Protein AF-A0A661KG95-F1 (afdb_monomer_lite)

pLDDT: mean 93.82, std 5.3, range [72.25, 98.12]

Foldseek 3Di:
DDWDWDDDVVDFIEIEAEDDLPHDPVSVVVSVVCQVPVDCVVGVKYWYQDNVVRDIDID

Secondary structure (DSSP, 8-state):
-EEEEEE-TTS-EEEEEEE-TT--HHHHHHHHHHHHH--TTT-SEEEEEETTTTEEEE-

Structure (mmCIF, N/CA/C/O backbone):
data_AF-A0A661KG95-F1
#
_entry.id   AF-A0A661KG95-F1
#
loop_
_atom_site.group_PDB
_atom_site.id
_atom_site.type_symbol
_atom_site.label_atom_id
_atom_site.label_alt_id
_atom_site.label_comp_id
_atom_site.label_asym_id
_atom_site.label_entity_id
_atom_site.label_seq_id
_atom_site.pdbx_PDB_ins_code
_atom_site.Cartn_x
_atom_site.Cartn_y
_atom_site.Cartn_z
_atom_site.occupancy
_atom_site.B_iso_or_equiv
_atom_site.auth_seq_id
_atom_site.auth_comp_id
_atom_site.auth_asym_id
_atom_site.auth_atom_id
_atom_site.pdbx_PDB_model_num
ATOM 1 N N . ALA A 1 1 ? 0.593 6.720 6.147 1.00 86.75 1 ALA A N 1
ATOM 2 C CA . ALA A 1 1 ? 1.058 5.456 5.531 1.00 86.75 1 ALA A CA 1
ATOM 3 C C . ALA A 1 1 ? 2.529 5.598 5.153 1.00 86.75 1 ALA A C 1
ATOM 5 O O . ALA A 1 1 ? 3.014 6.723 5.132 1.00 86.75 1 ALA A O 1
ATOM 6 N N . LEU A 1 2 ? 3.220 4.496 4.857 1.00 94.69 2 LEU A N 1
ATOM 7 C CA . LEU A 1 2 ? 4.589 4.485 4.330 1.00 94.69 2 LEU A CA 1
ATOM 8 C C . LEU A 1 2 ? 4.593 3.832 2.942 1.00 94.69 2 LEU A C 1
ATOM 10 O O . LEU A 1 2 ? 3.968 2.787 2.769 1.00 94.69 2 LEU A O 1
ATOM 14 N N . ARG A 1 3 ? 5.301 4.430 1.980 1.00 95.69 3 ARG A N 1
ATOM 15 C CA . ARG A 1 3 ? 5.562 3.852 0.656 1.00 95.69 3 ARG A CA 1
ATOM 16 C C . ARG A 1 3 ? 7.058 3.590 0.523 1.00 95.69 3 ARG A C 1
ATOM 18 O O . ARG A 1 3 ? 7.859 4.471 0.813 1.00 95.69 3 ARG A O 1
ATOM 25 N N . ILE A 1 4 ? 7.408 2.387 0.090 1.00 95.62 4 ILE A N 1
ATOM 26 C CA . ILE A 1 4 ? 8.780 1.936 -0.125 1.00 95.62 4 ILE A CA 1
ATOM 27 C C . ILE A 1 4 ? 8.919 1.623 -1.610 1.00 95.62 4 ILE A C 1
ATOM 29 O O . ILE A 1 4 ? 8.244 0.733 -2.123 1.00 95.62 4 ILE A O 1
ATOM 33 N N . ASP A 1 5 ? 9.786 2.368 -2.280 1.00 94.25 5 ASP A N 1
ATOM 34 C CA . ASP A 1 5 ? 10.232 2.094 -3.641 1.00 94.25 5 ASP A CA 1
ATOM 35 C C . ASP A 1 5 ? 11.613 1.450 -3.546 1.00 94.25 5 ASP A C 1
ATOM 37 O O . ASP A 1 5 ? 12.521 2.018 -2.935 1.00 94.25 5 ASP A O 1
ATOM 41 N N . SER A 1 6 ? 11.754 0.235 -4.065 1.00 93.62 6 SER A N 1
ATOM 42 C CA . SER A 1 6 ? 13.016 -0.493 -4.001 1.00 93.62 6 SER A CA 1
ATOM 43 C C . SER A 1 6 ? 13.316 -1.141 -5.338 1.00 93.62 6 SER A C 1
ATOM 45 O O . SER A 1 6 ? 12.470 -1.809 -5.928 1.00 93.62 6 SER A O 1
ATOM 47 N N . GLN A 1 7 ? 14.547 -0.962 -5.801 1.00 93.44 7 GLN A N 1
ATOM 48 C CA . GLN A 1 7 ? 15.046 -1.567 -7.020 1.00 93.44 7 GLN A CA 1
ATOM 49 C C . GLN A 1 7 ? 16.373 -2.250 -6.718 1.00 93.44 7 GLN A C 1
ATOM 51 O O . GLN A 1 7 ? 17.309 -1.619 -6.226 1.00 93.44 7 GLN A O 1
ATOM 56 N N . ALA A 1 8 ? 16.465 -3.542 -7.018 1.00 86.38 8 ALA A N 1
ATOM 57 C CA . ALA A 1 8 ? 17.760 -4.208 -7.047 1.00 86.38 8 ALA A CA 1
ATOM 58 C C . ALA A 1 8 ? 18.508 -3.775 -8.317 1.00 86.38 8 ALA A C 1
ATOM 60 O O . ALA A 1 8 ? 17.891 -3.644 -9.374 1.00 86.38 8 ALA A O 1
ATOM 61 N N . LEU A 1 9 ? 19.822 -3.552 -8.221 1.00 84.38 9 LEU A N 1
ATOM 62 C CA . LEU A 1 9 ? 20.645 -3.023 -9.314 1.00 84.38 9 LEU A CA 1
ATOM 63 C C . LEU A 1 9 ? 20.393 -3.796 -10.629 1.00 84.38 9 LEU A C 1
ATOM 65 O O . LEU A 1 9 ? 20.661 -4.995 -10.706 1.00 84.38 9 LEU A O 1
ATOM 69 N N . GLY A 1 10 ? 19.826 -3.116 -11.633 1.00 72.25 10 GLY A N 1
ATOM 70 C CA . GLY A 1 10 ? 19.512 -3.686 -12.952 1.00 72.25 10 GLY A CA 1
ATOM 71 C C . GLY A 1 10 ? 18.412 -4.759 -12.979 1.00 72.25 10 GLY A C 1
ATOM 72 O O . GLY A 1 10 ? 18.336 -5.525 -13.936 1.00 72.25 10 GLY A O 1
ATOM 73 N N . ARG A 1 11 ? 17.592 -4.872 -11.931 1.00 82.00 11 ARG A N 1
ATOM 74 C CA . ARG A 1 11 ? 16.583 -5.929 -11.764 1.00 82.00 11 ARG A CA 1
ATOM 75 C C . ARG A 1 11 ? 15.208 -5.342 -11.434 1.00 82.00 11 ARG A C 1
ATOM 77 O O . ARG A 1 11 ? 14.959 -4.146 -11.584 1.00 82.00 11 ARG A O 1
ATOM 84 N N . LYS A 1 12 ? 14.327 -6.236 -10.982 1.00 87.75 12 LYS A N 1
ATOM 85 C CA . LYS A 1 12 ? 12.946 -5.968 -10.608 1.00 87.75 12 LYS A CA 1
ATOM 86 C C . LYS A 1 12 ? 12.834 -4.808 -9.618 1.00 87.75 12 LYS A C 1
ATOM 88 O O . LYS A 1 12 ? 13.571 -4.752 -8.627 1.00 87.75 12 LYS A O 1
ATOM 93 N N . ARG A 1 13 ? 11.883 -3.919 -9.882 1.00 92.94 13 ARG A N 1
ATOM 94 C CA . ARG A 1 13 ? 11.490 -2.805 -9.023 1.00 92.94 13 ARG A CA 1
ATOM 95 C C . ARG A 1 13 ? 10.200 -3.159 -8.300 1.00 92.94 13 ARG A C 1
ATOM 97 O O . ARG A 1 13 ? 9.267 -3.690 -8.895 1.00 92.94 13 ARG A O 1
ATOM 104 N N . ILE A 1 14 ? 10.132 -2.849 -7.015 1.00 94.62 14 ILE A N 1
ATOM 105 C CA . ILE A 1 14 ? 8.959 -3.107 -6.186 1.00 94.62 14 ILE A CA 1
ATOM 106 C C . ILE A 1 14 ? 8.430 -1.816 -5.573 1.00 94.62 14 ILE A C 1
ATOM 108 O O . ILE A 1 14 ? 9.192 -0.909 -5.238 1.00 94.62 14 ILE A O 1
ATOM 112 N N . CYS A 1 15 ? 7.115 -1.766 -5.382 1.00 96.12 15 CYS A N 1
ATOM 113 C CA . CYS A 1 15 ? 6.448 -0.751 -4.578 1.00 96.12 15 CYS A CA 1
ATOM 114 C C . CYS A 1 15 ? 5.737 -1.442 -3.414 1.00 96.12 15 CYS A C 1
ATOM 116 O O . CYS A 1 15 ? 4.805 -2.212 -3.625 1.00 96.12 15 CYS A O 1
ATOM 118 N N . ALA A 1 16 ? 6.148 -1.182 -2.178 1.00 96.88 16 ALA A N 1
ATOM 119 C CA . ALA A 1 16 ? 5.469 -1.703 -0.997 1.00 96.88 16 ALA A CA 1
ATOM 120 C C . ALA A 1 16 ? 4.807 -0.568 -0.215 1.00 96.88 16 ALA A C 1
ATOM 122 O O . ALA A 1 16 ? 5.455 0.404 0.169 1.00 96.88 16 ALA A O 1
ATOM 123 N N . VAL A 1 17 ? 3.512 -0.707 0.057 1.00 97.75 17 VAL A N 1
ATOM 124 C CA . VAL A 1 17 ? 2.734 0.229 0.865 1.00 97.75 17 VAL A CA 1
ATOM 125 C C . VAL A 1 17 ? 2.393 -0.407 2.204 1.00 97.75 17 VAL A C 1
ATOM 127 O O . VAL A 1 17 ? 1.819 -1.493 2.271 1.00 97.75 17 VAL A O 1
ATOM 130 N N . VAL A 1 18 ? 2.717 0.294 3.289 1.00 97.94 18 VAL A N 1
ATOM 131 C CA . VAL A 1 18 ? 2.440 -0.138 4.661 1.00 97.94 18 VAL A CA 1
ATOM 132 C C . VAL A 1 18 ? 1.506 0.860 5.340 1.00 97.94 18 VAL A C 1
ATOM 134 O O . VAL A 1 18 ? 1.821 2.044 5.501 1.00 97.94 18 VAL A O 1
ATOM 137 N N . ILE A 1 19 ? 0.357 0.362 5.789 1.00 98.06 19 ILE A N 1
ATOM 138 C CA . ILE A 1 19 ? -0.593 1.062 6.652 1.00 98.06 19 ILE A CA 1
ATOM 139 C C . ILE A 1 19 ? -0.438 0.472 8.071 1.00 98.06 19 ILE A C 1
ATOM 141 O O . ILE A 1 19 ? -0.784 -0.692 8.302 1.00 98.06 19 ILE A O 1
ATOM 145 N N . PRO A 1 20 ? 0.118 1.234 9.035 1.00 97.00 20 PRO A N 1
ATOM 146 C CA . PRO A 1 20 ? 0.329 0.762 10.405 1.00 97.00 20 PRO A CA 1
ATOM 147 C C . PRO A 1 20 ? -0.970 0.434 11.150 1.00 97.00 20 PRO A C 1
ATOM 149 O O . PRO A 1 20 ? -2.021 0.995 10.865 1.00 97.00 20 PRO A O 1
ATOM 152 N N . ARG A 1 21 ? -0.877 -0.402 12.193 1.00 96.38 21 ARG A N 1
ATOM 153 C CA . ARG A 1 21 ? -2.033 -0.917 12.958 1.00 96.38 21 ARG A CA 1
ATOM 154 C C . ARG A 1 21 ? -2.908 0.164 13.615 1.00 96.38 21 ARG A C 1
ATOM 156 O O . ARG A 1 21 ? -4.071 -0.095 13.883 1.00 96.38 21 ARG A O 1
ATOM 163 N N . LYS A 1 22 ? -2.356 1.351 13.889 1.00 96.44 22 LYS A N 1
ATOM 164 C CA . LYS A 1 22 ? -3.071 2.503 14.476 1.00 96.44 22 LYS A CA 1
ATOM 165 C C . LYS A 1 22 ? -3.236 3.666 13.4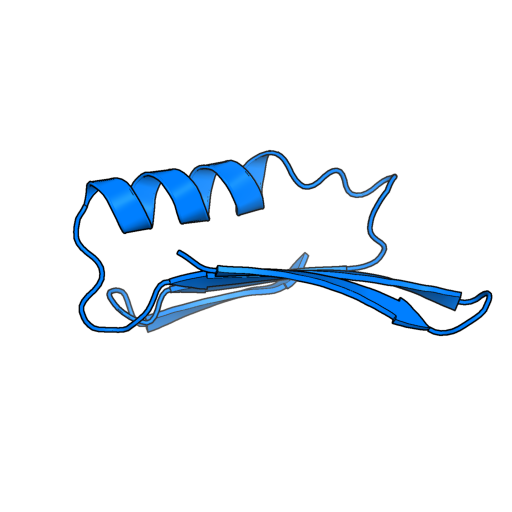85 1.00 96.44 22 LYS A C 1
ATOM 167 O O . LYS A 1 22 ? -3.330 4.817 13.896 1.00 96.44 22 LYS A O 1
ATOM 172 N N . ALA A 1 23 ? -3.191 3.392 12.182 1.00 96.38 23 ALA A N 1
ATOM 173 C CA . ALA A 1 23 ? -3.375 4.425 11.172 1.00 96.38 23 ALA A CA 1
ATOM 174 C C . ALA A 1 23 ? -4.792 5.018 11.249 1.00 96.38 23 ALA A C 1
ATOM 176 O O . ALA A 1 23 ? -5.775 4.280 11.269 1.00 96.38 23 ALA A O 1
ATOM 177 N N . CYS A 1 24 ? -4.889 6.348 11.246 1.00 96.94 24 CYS A N 1
ATOM 178 C CA . CYS A 1 24 ? -6.160 7.046 11.075 1.00 96.94 24 CYS A CA 1
ATOM 179 C C . CYS A 1 24 ? -6.715 6.853 9.653 1.00 96.94 24 CYS A C 1
ATOM 181 O O . CYS A 1 24 ? -5.994 6.446 8.736 1.00 96.94 24 CYS A O 1
ATOM 183 N N . ASP A 1 25 ? -7.987 7.194 9.452 1.00 96.38 25 ASP A N 1
ATOM 184 C CA . ASP A 1 25 ? -8.676 7.025 8.168 1.00 96.38 25 ASP A CA 1
ATOM 185 C C . ASP A 1 25 ? -7.977 7.753 7.004 1.00 96.38 25 ASP A C 1
ATOM 187 O O . ASP A 1 25 ? -7.791 7.184 5.929 1.00 96.38 25 ASP A O 1
ATOM 191 N N . SER A 1 26 ? -7.464 8.967 7.231 1.00 97.12 26 SER A N 1
ATOM 192 C CA . SER A 1 26 ? -6.703 9.701 6.210 1.00 97.12 26 SER A CA 1
ATOM 193 C C . SER A 1 26 ? -5.413 8.973 5.817 1.00 97.12 26 SER A C 1
ATOM 195 O O . SER A 1 26 ? -5.103 8.844 4.633 1.00 97.12 26 SER A O 1
ATOM 197 N N . CYS A 1 27 ? -4.689 8.411 6.790 1.00 96.00 27 CYS A N 1
ATOM 198 C CA . CYS A 1 27 ? -3.509 7.591 6.526 1.00 96.00 27 CYS A CA 1
ATOM 199 C C . CYS A 1 27 ? -3.848 6.323 5.740 1.00 96.00 27 CYS A C 1
ATOM 201 O O . CYS A 1 27 ? -3.039 5.907 4.909 1.00 96.00 27 CYS A O 1
ATOM 203 N N . ARG A 1 28 ? -5.008 5.711 6.001 1.00 97.00 28 ARG A N 1
ATOM 204 C CA . ARG A 1 28 ? -5.483 4.539 5.258 1.00 97.00 28 ARG A CA 1
ATOM 205 C C . ARG A 1 28 ? -5.795 4.908 3.814 1.00 97.00 28 ARG A C 1
ATOM 207 O O . ARG A 1 28 ? -5.247 4.278 2.918 1.00 97.00 28 ARG A O 1
ATOM 214 N N . LYS A 1 29 ? -6.581 5.967 3.592 1.00 97.75 29 LYS A N 1
ATOM 215 C CA . LYS A 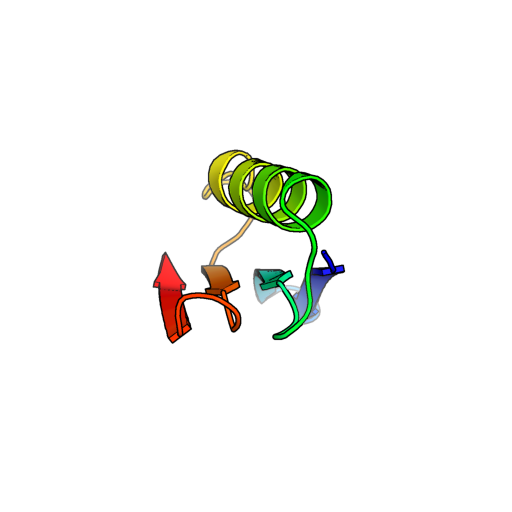1 29 ? -6.930 6.481 2.255 1.00 97.75 29 LYS A CA 1
ATOM 216 C C . LYS A 1 29 ? -5.696 6.780 1.410 1.00 97.75 29 LYS A C 1
ATOM 218 O O . LYS A 1 29 ? -5.628 6.358 0.264 1.00 97.75 29 LYS A O 1
ATOM 223 N N . ILE A 1 30 ? -4.691 7.435 1.994 1.00 97.75 30 ILE A N 1
ATOM 224 C CA . ILE A 1 30 ? -3.414 7.701 1.315 1.00 97.75 30 ILE A CA 1
ATOM 225 C C . ILE A 1 30 ? -2.703 6.392 0.939 1.00 97.75 30 ILE A C 1
ATOM 227 O O . ILE A 1 30 ? -2.193 6.270 -0.170 1.00 97.75 30 ILE A O 1
ATOM 231 N N . GLY A 1 31 ? -2.685 5.401 1.836 1.00 97.06 31 GLY A N 1
ATOM 232 C CA . GLY A 1 31 ? -2.085 4.096 1.555 1.00 97.06 31 GLY A CA 1
ATOM 233 C C . GLY A 1 31 ? -2.789 3.351 0.418 1.00 97.06 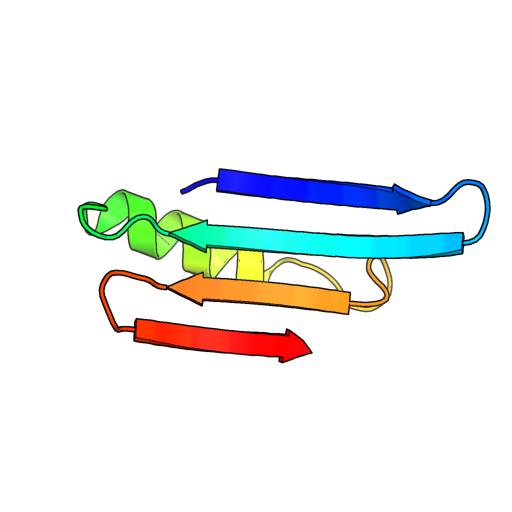31 GLY A C 1
ATOM 234 O O . GLY A 1 31 ? -2.128 2.891 -0.508 1.00 97.06 31 GLY A O 1
ATOM 235 N N . TYR A 1 32 ? -4.120 3.280 0.452 1.00 97.38 32 TYR A N 1
ATOM 236 C CA . TYR A 1 32 ? -4.898 2.67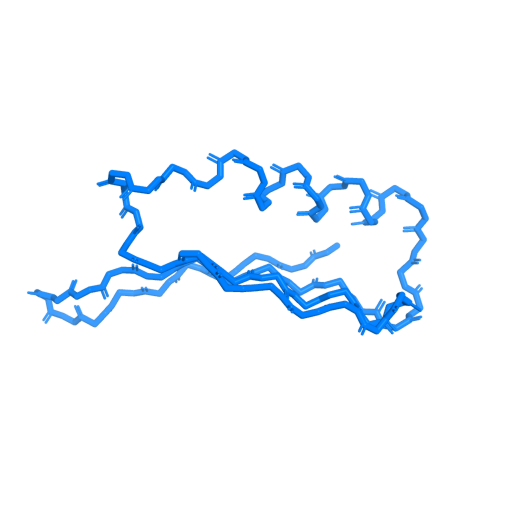3 -0.631 1.00 97.38 32 TYR A CA 1
ATOM 237 C C . TYR A 1 32 ? -4.675 3.397 -1.958 1.00 97.38 32 TYR A C 1
ATOM 239 O O . TYR A 1 32 ? -4.388 2.742 -2.952 1.00 97.38 32 TYR A O 1
ATOM 247 N N . ARG A 1 33 ? -4.670 4.735 -1.953 1.00 97.38 33 ARG A N 1
ATOM 248 C CA . ARG A 1 33 ? -4.373 5.541 -3.141 1.00 97.38 33 ARG A CA 1
ATOM 249 C C . ARG A 1 33 ? -3.006 5.214 -3.740 1.00 97.38 33 ARG A C 1
ATOM 251 O O . ARG A 1 33 ? -2.912 4.934 -4.927 1.00 97.38 33 ARG A O 1
ATOM 258 N N . TRP A 1 34 ? -1.949 5.189 -2.926 1.00 96.31 34 TRP A N 1
ATOM 259 C CA . TRP A 1 34 ? -0.611 4.822 -3.404 1.00 96.31 34 TRP A CA 1
ATOM 260 C C . TRP A 1 34 ? -0.544 3.397 -3.941 1.00 96.31 34 TRP A C 1
ATOM 262 O O . TRP A 1 34 ? 0.186 3.140 -4.896 1.00 96.31 34 TRP A O 1
ATOM 272 N N . PHE A 1 35 ? -1.274 2.471 -3.317 1.00 96.06 35 PHE A N 1
ATOM 273 C CA . PHE A 1 35 ? -1.351 1.099 -3.793 1.00 96.06 35 PHE A CA 1
ATOM 274 C C . PHE A 1 35 ? -2.104 1.009 -5.118 1.00 96.06 3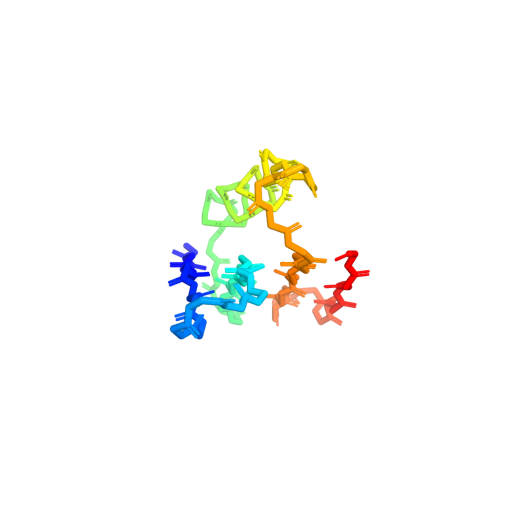5 PHE A C 1
ATOM 276 O O . PHE A 1 35 ? -1.664 0.279 -5.992 1.00 96.06 35 PHE A O 1
ATOM 283 N N . GLU A 1 36 ? -3.189 1.756 -5.307 1.00 94.81 36 GLU A N 1
ATOM 284 C CA . GLU A 1 36 ? -3.946 1.794 -6.559 1.00 94.81 36 GLU A CA 1
ATOM 285 C C . GLU A 1 36 ? -3.117 2.413 -7.691 1.00 94.81 36 GLU A C 1
ATOM 287 O O . GLU A 1 36 ? -2.931 1.765 -8.722 1.00 94.81 36 GLU A O 1
ATOM 292 N N . GLU A 1 37 ? -2.523 3.587 -7.452 1.00 94.50 37 GLU A N 1
ATOM 293 C CA . GLU A 1 37 ? -1.738 4.372 -8.420 1.00 94.50 37 GLU A CA 1
ATOM 294 C C . GLU A 1 37 ? -0.398 3.723 -8.828 1.00 94.50 37 GLU A C 1
ATOM 296 O O . GLU A 1 37 ? 0.212 4.144 -9.810 1.00 94.50 37 GLU A O 1
ATOM 301 N N . ALA A 1 38 ? 0.099 2.715 -8.100 1.00 93.38 38 ALA A N 1
ATOM 302 C CA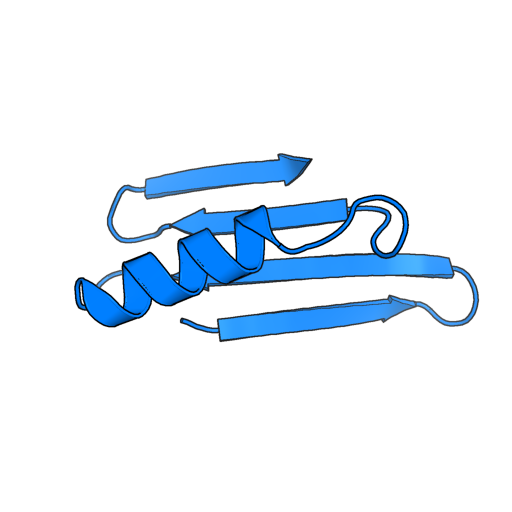 . ALA A 1 38 ? 1.392 2.085 -8.382 1.00 93.38 38 ALA A CA 1
ATOM 303 C C . ALA A 1 38 ? 1.391 1.256 -9.684 1.00 93.38 38 ALA A C 1
ATOM 305 O O . ALA A 1 38 ? 1.170 0.050 -9.675 1.00 93.38 38 ALA A O 1
ATOM 306 N N . ASP A 1 39 ? 1.669 1.885 -10.815 1.00 86.38 39 ASP A N 1
ATOM 307 C CA . ASP A 1 39 ? 1.627 1.252 -12.134 1.00 86.38 39 ASP A CA 1
ATOM 308 C C . ASP A 1 39 ? 2.480 -0.034 -12.263 1.00 86.38 39 ASP A C 1
ATOM 310 O O . ASP A 1 39 ? 3.674 -0.053 -11.949 1.00 86.38 39 ASP A O 1
ATOM 314 N N . ARG A 1 40 ? 1.873 -1.102 -12.801 1.00 77.38 40 ARG A N 1
ATOM 315 C CA . ARG A 1 40 ? 2.529 -2.402 -13.045 1.00 77.38 40 ARG A CA 1
ATOM 316 C C . ARG A 1 40 ? 3.532 -2.361 -14.201 1.00 77.38 40 ARG A C 1
ATOM 318 O O . ARG A 1 40 ? 4.317 -3.290 -14.336 1.00 77.38 40 ARG A O 1
ATOM 325 N N . ARG A 1 41 ? 3.525 -1.320 -15.047 1.00 83.94 41 ARG A N 1
ATOM 326 C CA . ARG A 1 41 ? 4.596 -1.131 -16.047 1.00 83.94 41 ARG A CA 1
ATOM 327 C C . ARG A 1 41 ? 5.860 -0.543 -15.422 1.00 83.94 41 ARG A C 1
ATOM 329 O O . ARG A 1 41 ? 6.941 -0.716 -15.970 1.00 83.94 41 ARG A O 1
ATOM 336 N N . THR A 1 42 ? 5.721 0.142 -14.287 1.00 87.75 42 THR A N 1
ATOM 337 C CA . THR A 1 42 ? 6.839 0.749 -13.549 1.00 87.75 42 THR A CA 1
ATOM 338 C C . THR A 1 42 ? 7.397 -0.192 -12.481 1.00 87.75 42 THR A C 1
ATOM 340 O O . THR A 1 42 ? 8.603 -0.205 -12.237 1.00 87.75 42 THR A O 1
ATOM 343 N N . PHE A 1 43 ? 6.522 -0.961 -11.831 1.00 92.56 43 PHE A N 1
ATOM 344 C CA . PHE A 1 43 ? 6.871 -1.883 -10.756 1.00 92.56 43 PHE A CA 1
ATOM 345 C C . PHE A 1 43 ? 6.535 -3.315 -11.156 1.00 92.56 43 PHE A C 1
ATOM 347 O O . PHE A 1 43 ? 5.383 -3.619 -11.454 1.00 92.56 43 PHE A O 1
ATOM 354 N N . ASP A 1 44 ? 7.519 -4.205 -11.075 1.00 92.88 44 ASP A N 1
ATOM 355 C CA . ASP A 1 44 ? 7.330 -5.641 -11.278 1.00 92.88 44 ASP A CA 1
ATOM 356 C C . ASP A 1 44 ? 6.433 -6.262 -10.203 1.00 92.88 44 ASP A C 1
ATOM 358 O O . ASP A 1 44 ? 5.726 -7.229 -10.475 1.00 92.88 44 ASP A O 1
ATOM 362 N N . TYR A 1 45 ? 6.478 -5.715 -8.981 1.00 93.38 45 TYR A N 1
ATOM 363 C CA . TYR A 1 45 ? 5.620 -6.138 -7.878 1.00 93.38 45 TYR A CA 1
ATOM 364 C C . TYR A 1 45 ? 5.108 -4.953 -7.075 1.00 93.38 45 TYR A C 1
ATOM 366 O O . TYR A 1 45 ? 5.864 -4.037 -6.732 1.00 93.38 45 TYR A O 1
ATOM 374 N N . VAL A 1 46 ? 3.838 -5.018 -6.686 1.00 96.00 46 VAL A N 1
ATOM 375 C CA . VAL A 1 46 ? 3.239 -4.046 -5.774 1.00 96.00 46 VAL A CA 1
ATOM 376 C C . VAL A 1 46 ? 2.598 -4.763 -4.591 1.00 96.00 46 VAL A C 1
ATOM 378 O O . VAL A 1 46 ? 1.786 -5.671 -4.759 1.00 96.00 46 VAL A O 1
ATOM 381 N N . TYR A 1 47 ? 2.933 -4.322 -3.381 1.00 97.06 47 TYR A N 1
ATOM 382 C CA . TYR A 1 47 ? 2.457 -4.907 -2.131 1.00 97.06 47 TYR A CA 1
ATOM 383 C C . TYR A 1 47 ? 1.656 -3.902 -1.309 1.00 97.06 47 TYR A C 1
ATOM 385 O O . TYR A 1 47 ? 2.052 -2.744 -1.180 1.00 97.06 47 TYR A O 1
ATOM 393 N N . LEU A 1 48 ? 0.581 -4.368 -0.676 1.00 97.75 48 LEU A N 1
ATOM 394 C CA . LEU A 1 48 ? -0.147 -3.641 0.361 1.00 97.75 48 LEU A CA 1
ATOM 395 C C . LEU A 1 48 ? -0.132 -4.442 1.659 1.00 97.75 48 LEU A C 1
ATOM 397 O O . LEU A 1 48 ? -0.513 -5.610 1.673 1.00 97.75 48 LEU A O 1
ATOM 401 N N . GLN A 1 49 ? 0.237 -3.788 2.757 1.00 98.12 49 GLN A N 1
ATOM 402 C CA . GLN A 1 49 ? 0.013 -4.279 4.114 1.00 98.12 49 GLN A CA 1
ATOM 403 C C . GLN A 1 49 ? -0.909 -3.313 4.859 1.00 98.12 49 GLN A C 1
ATOM 405 O O . GLN A 1 49 ? -0.443 -2.315 5.413 1.00 98.12 49 GLN A O 1
ATOM 410 N N . ASP A 1 50 ? -2.203 -3.620 4.917 1.00 97.69 50 ASP A N 1
ATOM 411 C CA . ASP A 1 50 ? -3.144 -2.957 5.815 1.00 97.69 50 ASP A CA 1
ATOM 412 C C . ASP A 1 50 ? -3.212 -3.699 7.148 1.00 97.69 50 ASP A C 1
ATOM 414 O O . ASP A 1 50 ? -3.920 -4.691 7.301 1.00 97.69 50 ASP A O 1
ATOM 418 N N . ARG A 1 51 ? -2.470 -3.206 8.146 1.00 96.94 51 ARG A N 1
ATOM 419 C CA . ARG A 1 51 ? -2.457 -3.796 9.491 1.00 96.94 51 ARG A CA 1
ATOM 420 C C . ARG A 1 51 ? -3.650 -3.373 10.350 1.00 96.94 51 ARG A C 1
ATOM 422 O O . ARG A 1 51 ? -3.801 -3.928 11.437 1.00 96.94 51 ARG A O 1
ATOM 429 N N . VAL A 1 52 ? -4.457 -2.404 9.906 1.00 96.50 52 VAL A N 1
ATOM 430 C CA . VAL A 1 52 ? -5.720 -2.038 10.566 1.00 96.50 52 VAL A CA 1
ATOM 431 C C . VAL A 1 52 ? -6.755 -3.120 10.272 1.00 96.50 52 VAL A C 1
ATOM 433 O O . VAL A 1 52 ? -7.318 -3.697 11.196 1.00 96.50 52 VAL A O 1
ATOM 436 N N . GLU A 1 53 ? -6.917 -3.466 8.994 1.00 96.56 53 GLU A N 1
ATOM 437 C CA . GLU A 1 53 ? -7.870 -4.488 8.526 1.00 96.56 53 GLU A CA 1
ATOM 438 C C . GLU A 1 53 ? -7.278 -5.901 8.464 1.00 96.56 53 GLU A C 1
ATOM 440 O O . GLU A 1 53 ? -7.978 -6.854 8.131 1.00 96.56 53 GLU A O 1
ATOM 445 N N . LYS A 1 54 ? -5.977 -6.045 8.747 1.00 96.12 54 LYS A N 1
ATOM 446 C CA . LYS A 1 54 ? -5.207 -7.287 8.558 1.00 96.12 54 LYS A CA 1
ATOM 447 C C . LYS A 1 54 ? -5.269 -7.807 7.109 1.00 96.12 54 LYS A C 1
ATOM 449 O O . LYS A 1 54 ? -5.323 -9.014 6.885 1.00 96.12 54 LYS A O 1
ATOM 454 N N . LYS A 1 55 ? -5.249 -6.901 6.126 1.00 96.56 55 LYS A N 1
ATOM 455 C CA . LYS A 1 55 ? -5.243 -7.231 4.692 1.00 96.56 55 LYS A CA 1
ATOM 456 C C . LYS A 1 55 ? -3.831 -7.161 4.127 1.00 96.56 55 LYS A C 1
ATOM 458 O O . LYS A 1 55 ? -3.103 -6.198 4.365 1.00 96.56 55 LYS A O 1
ATOM 463 N N . TYR A 1 56 ? -3.476 -8.166 3.337 1.00 96.75 56 TYR A N 1
ATOM 464 C CA . TYR A 1 56 ? -2.169 -8.295 2.705 1.00 96.75 56 TYR A CA 1
ATOM 465 C C . TYR A 1 56 ? -2.379 -8.677 1.241 1.00 96.75 56 TYR A C 1
ATOM 467 O O . TYR A 1 56 ? -2.943 -9.732 0.964 1.00 96.75 56 TYR A O 1
ATOM 475 N N . ILE A 1 57 ? -1.992 -7.798 0.316 1.00 96.62 57 ILE A N 1
ATOM 476 C CA . ILE A 1 57 ? -2.242 -7.964 -1.125 1.00 96.62 57 ILE A CA 1
ATOM 477 C C . ILE A 1 57 ? -0.913 -7.882 -1.873 1.00 96.62 57 ILE A C 1
ATOM 479 O O . ILE A 1 57 ? -0.082 -7.029 -1.560 1.00 96.62 57 ILE A O 1
ATOM 483 N N . ALA A 1 58 ? -0.734 -8.752 -2.866 1.00 94.69 58 ALA A N 1
ATOM 484 C CA . ALA A 1 58 ? 0.383 -8.742 -3.802 1.00 94.69 58 ALA A CA 1
ATOM 485 C C . ALA A 1 58 ? -0.158 -8.752 -5.240 1.00 94.69 58 ALA A C 1
ATOM 487 O O . ALA A 1 58 ? -1.077 -9.518 -5.538 1.00 94.69 58 ALA A O 1
ATOM 488 N N . ARG A 1 59 ? 0.396 -7.903 -6.111 1.00 90.56 59 ARG A N 1
ATOM 489 C CA . ARG A 1 59 ? 0.088 -7.847 -7.548 1.00 90.56 59 ARG A CA 1
ATOM 490 C C . ARG A 1 59 ? 1.345 -7.683 -8.389 1.00 90.56 59 ARG A C 1
ATOM 492 O O . ARG A 1 59 ? 2.346 -7.174 -7.840 1.00 90.56 59 ARG A O 1
#

Radius of gyration: 11.53 Å; chains: 1; bounding box: 29×18×30 Å

Sequence (59 aa):
ALRIDSQALGRKRICAVVIPRKACDSCRKIGYRWFEEADRRTFDYVYLQDRVEKKYIAR